Protein AF-A0A2C9KTK5-F1 (afdb_monomer)

Radius of gyration: 30.74 Å; Cα contacts (8 Å, |Δi|>4): 37; chains: 1; bounding box: 58×20×80 Å

InterPro domains:
  IPR000615 Bestrophin [PTHR10736] (2-104)
  IPR021134 Bestrophin-like [PF01062] (2-104)

Nearest PDB structures (foldseek):
  8d1n-assembly1_E  TM=9.658E-01  e=1.008E-06  Bos taurus
  6n24-assembly1_A  TM=9.765E-01  e=1.147E-06  Gallus gallus
  8ecy-assembly1_E  TM=9.710E-01  e=1.393E-06  Bos taurus
  6n26-assembly1_A  TM=9.814E-01  e=2.835E-06  Gallus gallus
  6vx8-assembly1_E  TM=9.822E-01  e=2.835E-06  Bos taurus

Structure (mmCIF, N/CA/C/O backbone):
data_AF-A0A2C9KTK5-F1
#
_entry.id   AF-A0A2C9KTK5-F1
#
loop_
_atom_site.group_PDB
_atom_site.id
_atom_site.type_symbol
_atom_site.label_atom_id
_atom_site.label_alt_id
_atom_site.label_comp_id
_atom_site.label_asym_id
_atom_site.label_entity_id
_atom_site.label_seq_id
_atom_site.pdbx_PDB_ins_code
_atom_site.Cartn_x
_atom_site.Cartn_y
_atom_site.Cartn_z
_atom_site.occupancy
_atom_site.B_iso_or_equiv
_atom_site.auth_seq_id
_atom_site.auth_comp_id
_atom_site.auth_asym_id
_atom_site.auth_atom_id
_atom_site.pdbx_PDB_model_num
ATOM 1 N N . MET A 1 1 ? -17.591 4.900 27.426 1.00 76.44 1 MET A N 1
ATOM 2 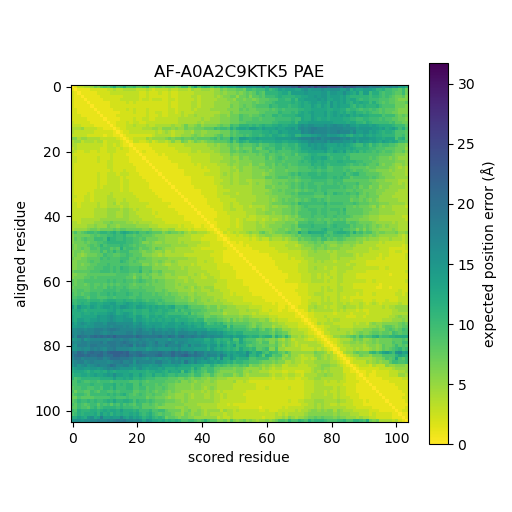C CA . MET A 1 1 ? -18.006 5.701 28.604 1.00 76.44 1 MET A CA 1
ATOM 3 C C . MET A 1 1 ? -19.524 5.750 28.740 1.00 76.44 1 MET A C 1
ATOM 5 O O . MET A 1 1 ? -20.033 5.132 29.662 1.00 76.44 1 MET A O 1
ATOM 9 N N . TRP A 1 2 ? -20.250 6.366 27.800 1.00 94.62 2 TRP A N 1
ATOM 10 C CA . TRP A 1 2 ? -21.720 6.454 27.840 1.00 94.62 2 TRP A CA 1
ATOM 11 C C . TRP A 1 2 ? -22.413 5.086 27.855 1.00 94.62 2 TRP A C 1
ATOM 13 O O . TRP A 1 2 ? -23.244 4.823 28.715 1.00 94.62 2 TRP A O 1
ATOM 23 N N . ALA A 1 3 ? -21.998 4.169 26.977 1.00 92.62 3 ALA A N 1
ATOM 24 C CA . ALA A 1 3 ? -22.553 2.815 26.942 1.00 92.62 3 ALA A CA 1
ATOM 25 C C . ALA A 1 3 ? -22.371 2.053 28.276 1.00 92.62 3 ALA A C 1
ATOM 27 O O . ALA A 1 3 ? -23.305 1.410 28.735 1.00 92.62 3 ALA A O 1
ATOM 28 N N . ASN A 1 4 ? -21.236 2.212 28.972 1.00 92.62 4 ASN A N 1
ATOM 29 C CA . ASN A 1 4 ? -21.047 1.626 30.308 1.00 92.62 4 ASN A CA 1
ATOM 30 C C . ASN A 1 4 ? -22.009 2.224 31.346 1.00 92.62 4 ASN A C 1
ATOM 32 O O . ASN A 1 4 ? -22.555 1.488 32.161 1.00 92.62 4 ASN A O 1
ATOM 36 N N . GLN A 1 5 ? -22.255 3.538 31.312 1.00 93.25 5 GLN A N 1
ATOM 37 C CA . GLN A 1 5 ? -23.206 4.188 32.225 1.00 93.25 5 GLN A CA 1
ATOM 38 C C . GLN A 1 5 ? -24.644 3.704 31.993 1.00 93.25 5 GLN A C 1
ATOM 40 O O . GLN A 1 5 ? -25.376 3.464 32.956 1.00 93.25 5 GLN A O 1
ATOM 45 N N . VAL A 1 6 ? -25.034 3.500 30.732 1.00 95.25 6 VAL A N 1
ATOM 46 C CA . VAL A 1 6 ? -26.337 2.916 30.377 1.00 95.25 6 VAL A CA 1
ATOM 47 C C . VAL A 1 6 ? -26.454 1.484 30.901 1.00 95.25 6 VAL A C 1
ATOM 49 O O . VAL A 1 6 ? -27.465 1.148 31.513 1.00 95.25 6 VAL A O 1
ATOM 52 N N . LEU A 1 7 ? -25.414 0.659 30.746 1.00 93.75 7 LEU A N 1
ATOM 53 C CA . LEU A 1 7 ? -25.409 -0.726 31.237 1.00 93.75 7 LEU A CA 1
ATOM 54 C C . LEU A 1 7 ? -25.509 -0.809 32.768 1.00 93.75 7 LEU A C 1
ATOM 56 O O . LEU A 1 7 ? -26.289 -1.603 33.296 1.00 93.75 7 LEU A O 1
ATOM 60 N N . VAL A 1 8 ? -24.785 0.052 33.489 1.00 92.75 8 VAL A N 1
ATOM 61 C CA . VAL A 1 8 ? -24.878 0.153 34.956 1.00 92.75 8 VAL A CA 1
ATOM 62 C C . VAL A 1 8 ? -26.277 0.606 35.392 1.00 92.75 8 VAL A C 1
ATOM 64 O O . VAL A 1 8 ? -26.835 0.068 36.349 1.00 92.75 8 VAL A O 1
ATOM 67 N N . THR A 1 9 ? -26.883 1.549 34.668 1.00 94.50 9 THR A N 1
ATOM 68 C CA . THR A 1 9 ? -28.250 2.018 34.949 1.00 94.50 9 THR A CA 1
ATOM 69 C C . THR A 1 9 ? -29.277 0.912 34.699 1.00 94.50 9 THR A C 1
ATOM 71 O O . THR A 1 9 ? -30.124 0.662 35.552 1.00 94.50 9 THR A O 1
ATOM 74 N N . ALA A 1 10 ? -29.145 0.169 33.596 1.00 93.38 10 ALA A N 1
ATOM 75 C CA . ALA A 1 10 ? -29.993 -0.979 33.277 1.00 93.38 10 ALA A CA 1
ATOM 76 C C . ALA A 1 10 ? -29.885 -2.106 34.320 1.00 93.38 10 ALA A C 1
ATOM 78 O O . ALA A 1 10 ? -30.881 -2.770 34.614 1.00 93.38 10 ALA A O 1
ATOM 79 N N . ARG A 1 11 ? -28.703 -2.303 34.921 1.00 93.31 11 ARG A N 1
ATOM 80 C CA . ARG A 1 11 ? -28.528 -3.221 36.055 1.00 93.31 11 ARG A CA 1
ATOM 81 C C . ARG A 1 11 ? -29.250 -2.726 37.307 1.00 93.31 11 ARG A C 1
ATOM 83 O O . ARG A 1 11 ? -29.953 -3.511 37.937 1.00 93.31 11 ARG A O 1
ATOM 90 N N . ARG A 1 12 ? -29.121 -1.437 37.642 1.00 93.06 12 ARG A N 1
ATOM 91 C CA . ARG A 1 12 ? -29.803 -0.818 38.795 1.00 93.06 12 ARG A CA 1
ATOM 92 C C . ARG A 1 12 ? -31.328 -0.868 38.667 1.00 93.06 12 ARG A C 1
ATOM 94 O O . ARG A 1 12 ? -32.013 -1.065 39.660 1.00 93.06 12 ARG A O 1
ATOM 101 N N . GLU A 1 13 ? -31.848 -0.723 37.451 1.00 95.69 13 GLU A N 1
ATOM 102 C CA . GLU A 1 13 ? -33.279 -0.855 37.137 1.00 95.69 13 GLU A CA 1
ATOM 103 C C . GLU A 1 13 ? -33.764 -2.316 37.069 1.00 95.69 13 GLU A C 1
ATOM 105 O O . GLU A 1 13 ? -34.930 -2.560 36.773 1.00 95.69 13 GLU A O 1
ATOM 110 N N . GLY A 1 14 ? -32.891 -3.304 37.296 1.00 92.12 14 GLY A N 1
ATOM 111 C CA . GLY A 1 14 ? -33.251 -4.724 37.255 1.00 92.12 14 GLY A CA 1
ATOM 112 C C . GLY A 1 14 ? -33.510 -5.286 35.852 1.00 92.12 14 GLY A C 1
ATOM 113 O O . GLY A 1 14 ? -33.889 -6.449 35.730 1.00 92.12 14 GLY A O 1
ATOM 114 N N . ARG A 1 15 ? -33.268 -4.511 34.781 1.00 93.25 15 ARG A N 1
ATOM 115 C CA . ARG A 1 15 ? -33.395 -4.984 33.386 1.00 93.25 15 ARG A CA 1
ATOM 116 C C . ARG A 1 15 ? -32.359 -6.057 33.055 1.00 93.25 15 ARG A C 1
ATOM 118 O O . ARG A 1 15 ? -32.627 -6.953 32.263 1.00 93.25 15 ARG A O 1
ATOM 125 N N . ILE A 1 16 ? -31.182 -5.967 33.677 1.00 92.81 16 ILE A N 1
ATOM 126 C CA . ILE A 1 16 ? -30.167 -7.023 33.676 1.00 92.81 16 ILE A CA 1
ATOM 127 C C . ILE A 1 16 ? -30.243 -7.732 35.030 1.00 92.81 16 ILE A C 1
ATOM 129 O O . ILE A 1 16 ? -29.976 -7.127 36.070 1.00 92.81 16 ILE A O 1
ATOM 133 N N . GLN A 1 17 ? -30.626 -9.009 35.025 1.00 91.06 17 GLN A N 1
ATOM 134 C CA . GLN A 1 17 ? -30.920 -9.745 36.260 1.00 91.06 17 GLN A CA 1
ATOM 135 C C . GLN A 1 17 ? -29.663 -10.210 37.006 1.00 91.06 17 GLN A C 1
ATOM 137 O O . GLN A 1 17 ? -29.660 -10.244 38.235 1.00 91.06 17 GLN A O 1
ATOM 142 N N . THR A 1 18 ? -28.590 -10.535 36.279 1.00 93.56 18 THR A N 1
ATOM 143 C CA . THR A 1 18 ? -27.370 -11.130 36.840 1.00 93.56 18 THR A CA 1
ATOM 144 C C . THR A 1 18 ? -26.143 -10.262 36.580 1.00 93.56 18 THR A C 1
ATOM 146 O O . THR A 1 18 ? -25.992 -9.665 35.512 1.00 93.56 18 THR A O 1
ATOM 149 N N . ASP A 1 19 ? -25.219 -10.231 37.540 1.00 91.25 19 ASP A N 1
ATOM 150 C CA . ASP A 1 19 ? -23.942 -9.518 37.382 1.00 91.25 19 ASP A CA 1
ATOM 151 C C . ASP A 1 19 ? -23.046 -10.186 36.331 1.00 91.25 19 ASP A C 1
ATOM 153 O O . ASP A 1 19 ? -22.287 -9.515 35.633 1.00 91.25 19 ASP A O 1
ATOM 157 N N . PHE A 1 20 ? -23.202 -11.500 36.149 1.00 93.88 20 PHE A N 1
ATOM 158 C CA . PHE A 1 20 ? -22.566 -12.239 35.062 1.00 93.88 20 PHE A CA 1
ATOM 159 C C . PHE A 1 20 ? -23.019 -11.731 33.684 1.00 93.88 20 PHE A C 1
ATOM 161 O O . PHE A 1 20 ? -22.180 -11.458 32.829 1.00 93.88 20 PHE A O 1
ATOM 168 N N . GLY A 1 21 ? -24.326 -11.521 33.484 1.00 92.50 21 GLY A N 1
ATOM 169 C CA . GLY A 1 21 ? -24.853 -10.971 32.233 1.00 92.50 21 GLY A CA 1
ATOM 170 C C . GLY A 1 21 ? -24.346 -9.55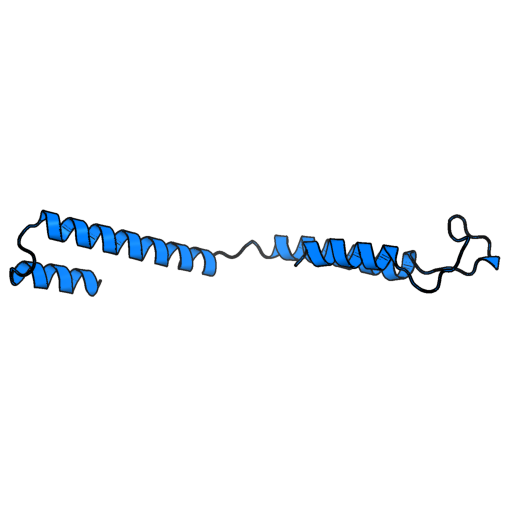4 31.956 1.00 92.50 21 GLY A C 1
ATOM 171 O O . GLY A 1 21 ? -23.950 -9.253 30.832 1.00 92.50 21 GLY A O 1
ATOM 172 N N . LEU A 1 22 ? -24.276 -8.700 32.985 1.00 94.31 22 LEU A N 1
ATOM 173 C CA . LEU A 1 22 ? -23.685 -7.363 32.859 1.00 94.31 22 LEU A CA 1
ATOM 174 C C . LEU A 1 22 ? -22.214 -7.440 32.423 1.00 94.31 22 LEU A C 1
ATOM 176 O O . LEU A 1 22 ? -21.807 -6.725 31.506 1.00 94.31 22 LEU A O 1
ATOM 180 N N . ARG A 1 23 ? -21.430 -8.319 33.058 1.00 94.31 23 ARG A N 1
ATOM 181 C CA . ARG A 1 23 ? -20.014 -8.516 32.735 1.00 94.31 23 ARG A CA 1
ATOM 182 C C . ARG A 1 23 ? -19.818 -8.958 31.285 1.00 94.31 23 ARG A C 1
ATOM 184 O O . ARG A 1 23 ? -18.991 -8.363 30.605 1.00 94.31 23 ARG A O 1
ATOM 191 N N . MET A 1 24 ? -20.611 -9.913 30.796 1.00 95.38 24 MET A N 1
ATOM 192 C CA . MET A 1 24 ? -20.528 -10.361 29.399 1.00 95.38 24 MET A CA 1
ATOM 193 C C . MET A 1 24 ? -20.756 -9.220 28.399 1.00 95.38 24 MET A C 1
ATOM 195 O O . MET A 1 24 ? -20.036 -9.103 27.409 1.00 95.38 24 MET A O 1
ATOM 199 N N . VAL A 1 25 ? -21.738 -8.347 28.652 1.00 94.75 25 VAL A N 1
ATOM 200 C CA . VAL A 1 25 ? -22.021 -7.218 27.751 1.00 94.75 25 VAL A CA 1
ATOM 201 C C . VAL A 1 25 ? -20.912 -6.163 27.812 1.00 94.75 25 VAL A C 1
ATOM 203 O O . VAL A 1 25 ? -20.536 -5.611 26.779 1.00 94.75 25 VAL A O 1
ATOM 206 N N . ILE A 1 26 ? -20.349 -5.906 28.997 1.00 95.06 26 ILE A N 1
ATOM 207 C CA . ILE A 1 26 ? -19.192 -5.010 29.153 1.00 95.06 26 ILE A CA 1
ATOM 208 C C . ILE A 1 26 ? -17.967 -5.568 28.417 1.00 95.06 26 ILE A C 1
ATOM 210 O O . ILE A 1 26 ? -17.278 -4.806 27.743 1.00 95.06 26 ILE A O 1
ATOM 214 N N . GLU A 1 27 ? -17.713 -6.876 28.502 1.00 96.19 27 GLU A N 1
ATOM 215 C CA . GLU A 1 27 ? -16.626 -7.541 27.772 1.00 96.19 27 GLU A CA 1
ATOM 216 C C . GLU A 1 27 ? -16.820 -7.414 26.252 1.00 96.19 27 GLU A C 1
ATOM 218 O O . GLU A 1 27 ? -15.892 -7.023 25.546 1.00 96.19 27 GLU A O 1
ATOM 223 N N . CYS A 1 28 ? -18.041 -7.615 25.745 1.00 95.69 28 CYS A N 1
ATOM 224 C CA . CYS A 1 28 ? -18.349 -7.404 24.326 1.00 95.69 28 CYS A CA 1
ATOM 225 C C . CYS A 1 28 ? -18.141 -5.943 23.883 1.00 95.69 28 CYS A C 1
ATOM 22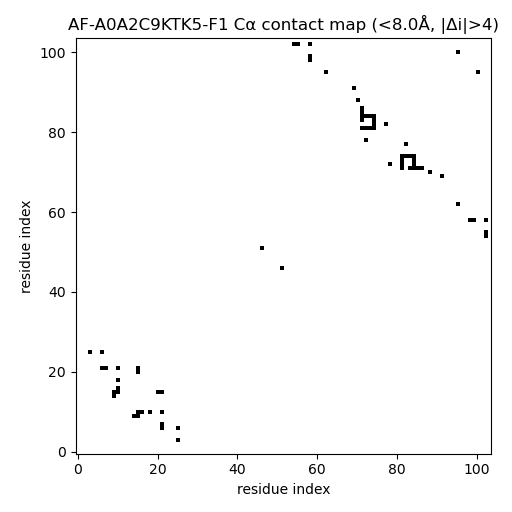7 O O . CYS A 1 28 ? -17.672 -5.676 22.775 1.00 95.69 28 CYS A O 1
ATOM 229 N N . LEU A 1 29 ? -18.494 -4.978 24.736 1.00 96.25 29 LEU A N 1
ATOM 230 C CA . LEU A 1 29 ? -18.300 -3.558 24.451 1.00 96.25 29 LEU A CA 1
ATOM 231 C C . LEU A 1 29 ? -16.815 -3.162 24.482 1.00 96.25 29 LEU A C 1
ATOM 233 O O . LEU A 1 29 ? -16.398 -2.293 23.712 1.00 96.25 29 LEU A O 1
ATOM 237 N N . ALA A 1 30 ? -16.026 -3.784 25.359 1.00 95.81 30 ALA A N 1
ATOM 238 C CA . ALA A 1 30 ? -14.578 -3.620 25.390 1.00 95.81 30 ALA A CA 1
ATOM 239 C C . ALA A 1 30 ? -13.939 -4.158 24.101 1.00 95.81 30 ALA A C 1
ATOM 241 O O . ALA A 1 30 ? -13.208 -3.414 23.456 1.00 95.81 30 ALA A O 1
ATOM 242 N N . ASP A 1 31 ? -14.314 -5.360 23.651 1.00 97.19 31 ASP A N 1
ATOM 243 C CA . ASP A 1 31 ? -13.839 -5.930 22.378 1.00 97.19 31 ASP A CA 1
ATOM 244 C C . ASP A 1 31 ? -14.195 -5.038 21.172 1.00 97.19 31 ASP A C 1
ATOM 246 O O . ASP A 1 31 ? -13.371 -4.786 20.291 1.00 97.19 31 ASP A O 1
ATOM 250 N N . PHE A 1 32 ? -15.408 -4.472 21.150 1.00 96.56 32 PHE A N 1
ATOM 251 C CA . PHE A 1 32 ? -15.789 -3.495 20.125 1.00 96.56 32 PHE A CA 1
ATOM 252 C C . PHE A 1 32 ? -14.896 -2.246 20.152 1.00 96.56 32 PHE A C 1
ATOM 254 O O . PHE A 1 32 ? -14.416 -1.797 19.109 1.00 96.56 32 PHE A O 1
ATOM 261 N N . ARG A 1 33 ? -14.644 -1.689 21.344 1.00 96.75 33 ARG A N 1
ATOM 262 C CA . ARG A 1 33 ? -13.748 -0.538 21.511 1.00 96.75 33 ARG A CA 1
ATOM 263 C C . ARG A 1 33 ? -12.334 -0.870 21.038 1.00 96.75 33 ARG A C 1
ATOM 265 O O . ARG A 1 33 ? -11.721 -0.023 20.391 1.00 96.75 33 ARG A O 1
ATOM 272 N N . ASP A 1 34 ? -11.827 -2.054 21.351 1.00 97.12 34 ASP A N 1
ATOM 273 C CA . ASP A 1 34 ? -10.476 -2.466 20.974 1.00 97.12 34 ASP A CA 1
ATOM 274 C C . ASP A 1 34 ? -10.342 -2.541 19.449 1.00 97.12 34 ASP A C 1
ATOM 276 O O . ASP A 1 34 ? -9.389 -1.993 18.894 1.00 97.12 34 ASP A O 1
ATOM 280 N N . LYS A 1 35 ? -11.354 -3.064 18.744 1.00 97.38 35 LYS A N 1
ATOM 281 C CA . LYS A 1 35 ? -11.411 -3.021 17.269 1.00 97.38 35 LYS A CA 1
ATOM 282 C C . LYS A 1 35 ? -11.404 -1.590 16.727 1.00 97.38 35 LYS A C 1
ATOM 284 O O . LYS A 1 35 ? -10.641 -1.294 15.809 1.00 97.38 35 LYS A O 1
ATOM 289 N N . CYS A 1 36 ? -12.183 -0.678 17.314 1.00 97.12 36 CYS A N 1
ATOM 290 C CA . CYS A 1 36 ? -12.135 0.740 16.937 1.00 97.12 36 CYS A CA 1
ATOM 291 C C . CYS A 1 36 ? -10.756 1.364 17.202 1.00 97.12 36 CYS A C 1
ATOM 293 O O . CYS A 1 36 ? -10.277 2.162 16.398 1.00 97.12 36 CYS A O 1
ATOM 295 N N . SER A 1 37 ? -10.108 0.995 18.309 1.00 97.25 37 SER A N 1
ATOM 296 C CA . SER A 1 37 ? -8.767 1.471 18.648 1.00 97.25 37 SER A CA 1
ATOM 297 C C . SER A 1 37 ? -7.730 0.979 17.646 1.00 97.25 37 SER A C 1
ATOM 299 O O . SER A 1 37 ? -6.842 1.740 17.281 1.00 97.25 37 SER A O 1
ATOM 301 N N . VAL A 1 38 ? -7.844 -0.261 17.169 1.00 96.94 38 VAL A N 1
ATOM 302 C CA . VAL A 1 38 ? -6.973 -0.797 16.117 1.00 96.94 38 VAL A CA 1
ATOM 303 C C . VAL A 1 38 ? -7.153 -0.014 14.816 1.00 96.94 38 VAL A C 1
ATOM 305 O O . VAL A 1 38 ? -6.159 0.397 14.224 1.00 96.94 38 VAL A O 1
ATOM 308 N N . CYS A 1 39 ? -8.394 0.275 14.405 1.00 96.38 39 CYS A N 1
ATOM 309 C CA . CYS A 1 39 ? -8.646 1.138 13.244 1.00 96.38 39 CYS A CA 1
ATOM 310 C C . CYS A 1 39 ? -8.011 2.526 13.412 1.00 96.38 39 CYS A C 1
ATOM 312 O O . CYS A 1 39 ? -7.383 3.023 12.483 1.00 96.38 39 CYS A O 1
ATOM 314 N N . PHE A 1 40 ? -8.120 3.123 14.603 1.00 97.19 40 PHE A N 1
ATOM 315 C CA . PHE A 1 40 ? -7.483 4.405 14.903 1.00 97.19 40 PHE A CA 1
ATOM 316 C C . PHE A 1 40 ? -5.953 4.326 14.839 1.00 97.19 40 PHE A C 1
ATOM 318 O O . PHE A 1 40 ? -5.314 5.228 14.312 1.00 97.19 40 PHE A O 1
ATOM 325 N N . VAL A 1 41 ? -5.349 3.247 15.340 1.00 97.00 41 VAL A N 1
ATOM 326 C CA . VAL A 1 41 ? -3.892 3.061 15.282 1.00 97.00 41 VAL A CA 1
ATOM 327 C C . VAL A 1 41 ? -3.406 2.905 13.841 1.00 97.00 41 VAL A C 1
ATOM 329 O O . VAL A 1 41 ? -2.368 3.470 13.515 1.00 97.00 41 VAL A O 1
ATOM 332 N N . TYR A 1 42 ? -4.142 2.199 12.978 1.00 95.50 42 TYR A N 1
ATOM 333 C CA . TYR A 1 42 ? -3.802 2.102 11.553 1.00 95.50 42 TYR A CA 1
ATOM 334 C C . TYR A 1 42 ? -3.905 3.442 10.813 1.00 95.50 42 TYR A C 1
ATOM 336 O O . TYR A 1 42 ? -3.135 3.679 9.886 1.00 95.50 42 TYR A O 1
ATOM 344 N N . ASP A 1 43 ? -4.831 4.310 11.219 1.00 95.12 43 ASP A N 1
ATOM 345 C CA . ASP A 1 43 ? -4.951 5.670 10.681 1.00 95.12 43 ASP A CA 1
ATOM 346 C C . ASP A 1 43 ? -3.836 6.593 11.210 1.00 95.12 43 ASP A C 1
ATOM 348 O O . ASP A 1 43 ? -3.226 7.351 10.459 1.00 95.12 43 ASP A O 1
ATOM 352 N N . TRP A 1 44 ? -3.507 6.477 12.500 1.00 95.56 44 TRP A N 1
ATOM 353 C CA . TRP A 1 44 ? -2.491 7.296 13.163 1.00 95.56 44 TRP A CA 1
ATOM 354 C C . TRP A 1 44 ? -1.058 6.925 12.758 1.00 95.56 44 TRP A C 1
ATOM 356 O O . TRP A 1 44 ? -0.226 7.799 12.507 1.00 95.56 44 TRP A O 1
ATOM 366 N N . ILE A 1 45 ? -0.748 5.626 12.718 1.00 94.44 45 ILE A N 1
ATOM 367 C CA . ILE A 1 45 ? 0.573 5.092 12.374 1.00 94.44 45 ILE A CA 1
ATOM 368 C C . ILE A 1 45 ? 0.507 4.530 10.961 1.00 94.44 45 ILE A C 1
ATOM 370 O O . ILE A 1 45 ? 0.247 3.347 10.737 1.00 94.44 45 ILE A O 1
ATOM 374 N N . THR A 1 46 ? 0.782 5.398 9.998 1.00 90.31 46 THR A N 1
ATOM 375 C CA . THR A 1 46 ? 0.933 4.993 8.603 1.00 90.31 46 THR A CA 1
ATOM 376 C C . THR A 1 46 ? 2.283 4.315 8.369 1.00 90.31 46 THR A C 1
ATOM 378 O O . THR A 1 46 ? 3.232 4.459 9.146 1.00 90.31 46 THR A O 1
ATOM 381 N N . VAL A 1 47 ? 2.381 3.549 7.277 1.00 91.31 47 VAL A N 1
ATOM 382 C CA . VAL A 1 47 ? 3.656 2.974 6.825 1.00 91.31 47 VAL A CA 1
ATOM 383 C C . VAL A 1 47 ? 4.685 4.104 6.685 1.00 91.31 47 VAL A C 1
ATOM 385 O O . VAL A 1 47 ? 4.345 5.139 6.104 1.00 91.31 47 VAL A O 1
ATOM 388 N N . PRO A 1 48 ? 5.931 3.937 7.176 1.00 95.00 48 PRO A N 1
ATOM 389 C CA . PRO A 1 48 ? 6.944 4.978 7.086 1.00 95.00 48 PRO A CA 1
ATOM 390 C C . PRO A 1 48 ? 7.061 5.527 5.665 1.00 95.00 48 PRO A C 1
ATOM 392 O O . PRO A 1 48 ? 7.306 4.780 4.717 1.00 95.00 48 PRO A O 1
ATOM 395 N N . LEU A 1 49 ? 6.921 6.846 5.530 1.00 93.25 49 LEU A N 1
ATOM 396 C CA . LEU A 1 49 ? 6.880 7.532 4.237 1.00 93.25 49 LEU A CA 1
ATOM 397 C C . LEU A 1 49 ? 8.094 7.208 3.353 1.00 93.25 49 LEU A C 1
ATOM 399 O O . LEU A 1 49 ? 7.976 7.072 2.140 1.00 93.25 49 LEU A O 1
ATOM 403 N N . VAL A 1 50 ? 9.263 7.026 3.963 1.00 96.38 50 VAL A N 1
ATOM 404 C CA . VAL A 1 50 ? 10.489 6.679 3.240 1.00 96.38 50 VAL A CA 1
ATOM 405 C C . VAL A 1 50 ? 10.367 5.357 2.475 1.00 96.38 50 VAL A C 1
ATOM 407 O O . VAL A 1 50 ? 10.940 5.220 1.399 1.00 96.38 50 VAL A O 1
ATOM 410 N N . TYR A 1 51 ? 9.586 4.393 2.966 1.00 95.19 51 TYR A N 1
ATOM 411 C CA . TYR A 1 51 ? 9.414 3.112 2.281 1.00 95.19 51 TYR A CA 1
ATOM 412 C C . TYR A 1 51 ? 8.620 3.273 0.987 1.00 95.19 51 TYR A C 1
ATOM 414 O O . TYR A 1 51 ? 9.054 2.784 -0.056 1.00 95.19 51 TYR A O 1
ATOM 422 N N . THR A 1 52 ? 7.511 4.018 1.010 1.00 94.56 52 THR A N 1
ATOM 423 C CA . THR A 1 52 ? 6.734 4.284 -0.211 1.00 94.56 52 THR A CA 1
ATOM 424 C C . THR A 1 52 ? 7.522 5.154 -1.191 1.00 94.56 52 THR A C 1
ATOM 426 O O . THR A 1 52 ? 7.480 4.918 -2.402 1.00 94.56 52 THR A O 1
ATOM 429 N N . GLN A 1 53 ? 8.307 6.109 -0.684 1.00 96.19 53 GLN A N 1
ATOM 430 C CA . GLN A 1 53 ? 9.168 6.967 -1.498 1.00 96.19 53 GLN A CA 1
ATOM 431 C C . GLN A 1 53 ? 10.264 6.185 -2.222 1.00 96.19 53 GLN A C 1
ATOM 433 O O . GLN A 1 53 ? 10.429 6.366 -3.426 1.00 96.19 53 GLN A O 1
ATOM 438 N N . VAL A 1 54 ? 10.993 5.310 -1.523 1.00 97.00 54 VAL A N 1
ATOM 439 C CA . VAL A 1 54 ? 12.102 4.542 -2.115 1.00 97.00 54 VAL A CA 1
ATOM 440 C C . VAL A 1 54 ? 11.604 3.650 -3.248 1.00 97.00 54 VAL A C 1
ATOM 442 O O . VAL A 1 54 ? 12.206 3.633 -4.321 1.00 97.00 54 VAL A O 1
ATOM 445 N N . VAL A 1 55 ? 10.482 2.956 -3.050 1.00 95.94 55 VAL A N 1
ATOM 446 C CA . VAL A 1 55 ? 9.924 2.063 -4.076 1.00 95.94 55 VAL A CA 1
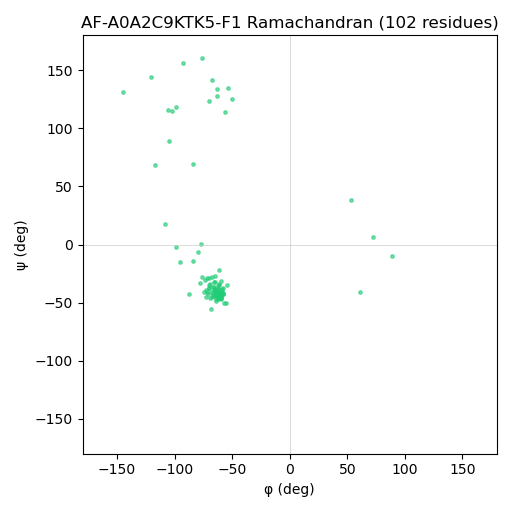ATOM 447 C C . VAL A 1 55 ? 9.396 2.859 -5.277 1.00 95.94 55 VAL A C 1
ATOM 449 O O . VAL A 1 55 ? 9.654 2.488 -6.427 1.00 95.94 55 VAL A O 1
ATOM 452 N N . THR A 1 56 ? 8.731 3.995 -5.036 1.00 95.44 56 THR A N 1
ATOM 453 C CA . THR A 1 56 ? 8.270 4.891 -6.112 1.00 95.44 56 THR A CA 1
ATOM 454 C C . THR A 1 56 ? 9.451 5.436 -6.913 1.00 95.44 56 THR A C 1
ATOM 456 O O . THR A 1 56 ? 9.453 5.379 -8.142 1.00 95.44 56 THR A O 1
ATOM 459 N N . PHE A 1 57 ? 10.488 5.916 -6.224 1.00 96.38 57 PHE A N 1
ATOM 460 C CA . PHE A 1 57 ? 11.691 6.449 -6.854 1.00 96.38 57 PHE A CA 1
ATOM 461 C C . PHE A 1 57 ? 12.416 5.386 -7.686 1.00 96.38 57 PHE A C 1
ATOM 463 O O . PHE A 1 57 ? 12.778 5.651 -8.832 1.00 96.38 57 PHE A O 1
ATOM 470 N N . ALA A 1 58 ? 12.591 4.173 -7.155 1.00 96.31 58 ALA A N 1
ATOM 471 C CA . ALA A 1 58 ? 13.227 3.071 -7.875 1.00 96.31 58 ALA A CA 1
ATOM 472 C C . ALA A 1 58 ? 12.458 2.708 -9.156 1.00 96.31 58 ALA A C 1
ATOM 474 O O . ALA A 1 58 ? 13.048 2.603 -10.230 1.00 96.31 58 ALA A O 1
ATOM 475 N N . THR A 1 59 ? 11.132 2.593 -9.063 1.00 96.31 59 THR A N 1
ATOM 476 C CA . THR A 1 59 ? 10.287 2.246 -10.215 1.00 96.31 59 THR A CA 1
ATOM 477 C C . THR A 1 59 ? 10.308 3.354 -11.271 1.00 96.31 59 THR A C 1
ATOM 479 O O . THR A 1 59 ? 10.470 3.085 -12.461 1.00 96.31 59 THR A O 1
ATOM 482 N N . TYR A 1 60 ? 10.201 4.618 -10.856 1.00 96.50 60 TYR A N 1
ATOM 483 C CA . TYR A 1 60 ? 10.146 5.748 -11.788 1.00 96.50 60 TYR A CA 1
ATOM 484 C C . TYR A 1 60 ? 11.501 6.028 -12.436 1.00 96.50 60 TYR A C 1
ATOM 486 O O . TYR A 1 60 ? 11.552 6.313 -13.629 1.00 96.50 60 TYR A O 1
ATOM 494 N N . SER A 1 61 ? 12.601 5.917 -11.688 1.00 96.75 61 SER A N 1
ATOM 495 C CA . SER A 1 61 ? 13.953 6.079 -12.239 1.00 96.75 61 SER A CA 1
ATOM 496 C C . SER A 1 61 ? 14.295 4.979 -13.245 1.00 96.75 61 SER A C 1
ATOM 498 O O . SER A 1 61 ? 14.844 5.288 -14.304 1.00 96.75 61 SER A O 1
ATOM 500 N N . TYR A 1 62 ? 13.895 3.730 -12.981 1.00 95.81 62 TYR A N 1
ATOM 501 C CA . TYR A 1 62 ? 14.005 2.643 -13.954 1.00 95.81 62 TYR A CA 1
ATOM 502 C C . TYR A 1 62 ? 13.309 3.003 -15.271 1.00 95.81 62 TYR A C 1
ATOM 504 O O . TYR A 1 62 ? 13.932 2.938 -16.331 1.00 95.81 62 TYR A O 1
ATOM 512 N N . PHE A 1 63 ? 12.053 3.461 -15.215 1.00 95.88 63 PHE A N 1
ATOM 513 C CA . PHE A 1 63 ? 11.320 3.833 -16.427 1.00 95.88 63 PHE A CA 1
ATOM 514 C C . PHE A 1 63 ? 11.813 5.124 -17.080 1.00 95.88 63 PHE A C 1
ATOM 516 O O . PHE A 1 63 ? 11.748 5.228 -18.301 1.00 95.88 63 PHE A O 1
ATOM 523 N N . ALA A 1 64 ? 12.360 6.074 -16.320 1.00 96.06 64 ALA A N 1
ATOM 524 C CA . ALA A 1 64 ? 12.993 7.267 -16.878 1.00 96.06 64 ALA A CA 1
ATOM 525 C C . ALA A 1 64 ? 14.211 6.899 -17.740 1.00 96.06 64 ALA A C 1
ATOM 527 O O . ALA A 1 64 ? 14.362 7.409 -18.851 1.00 96.06 64 ALA A O 1
ATOM 528 N N . VAL A 1 65 ? 15.046 5.968 -17.265 1.00 96.31 65 VAL A N 1
ATOM 529 C CA . VAL A 1 65 ? 16.179 5.451 -18.044 1.00 96.31 65 VAL A CA 1
ATOM 530 C C . VAL A 1 65 ? 15.693 4.572 -19.195 1.00 96.31 65 VAL A C 1
ATOM 532 O O . VAL A 1 65 ? 16.183 4.724 -20.310 1.00 96.31 65 VAL A O 1
ATOM 535 N N . ALA A 1 66 ? 14.710 3.696 -18.971 1.00 93.56 66 ALA A N 1
ATOM 536 C CA . ALA A 1 66 ? 14.156 2.833 -20.014 1.00 93.56 66 ALA A CA 1
ATOM 537 C C . ALA A 1 66 ? 13.520 3.637 -21.160 1.00 93.56 66 ALA A C 1
ATOM 539 O O . ALA A 1 66 ? 13.661 3.250 -22.316 1.00 93.56 66 ALA A O 1
ATOM 540 N N . LEU A 1 67 ? 12.891 4.781 -20.869 1.00 93.12 67 LEU A N 1
ATOM 541 C CA . LEU A 1 67 ? 12.309 5.661 -21.883 1.00 93.12 67 LEU A CA 1
ATOM 542 C C . LEU A 1 67 ? 13.355 6.127 -22.901 1.00 93.12 67 LEU A C 1
ATOM 544 O O . LEU A 1 67 ? 13.045 6.223 -24.083 1.00 93.12 67 LEU A O 1
ATOM 548 N N . LEU A 1 68 ? 14.583 6.389 -22.454 1.00 92.69 68 LEU A N 1
ATOM 549 C CA . LEU A 1 68 ? 15.688 6.803 -23.320 1.00 92.69 68 LEU A CA 1
ATOM 550 C C . LEU A 1 68 ? 16.446 5.597 -23.889 1.00 92.69 68 LEU A C 1
ATOM 552 O O . LEU A 1 68 ? 16.795 5.576 -25.065 1.00 92.69 68 LEU A O 1
ATOM 556 N N . GLY A 1 69 ? 16.699 4.590 -23.054 1.00 89.50 69 GLY A N 1
ATOM 557 C CA . GLY A 1 69 ? 17.561 3.453 -23.369 1.00 89.50 69 GLY A CA 1
ATOM 558 C C . GLY A 1 69 ? 16.886 2.318 -24.134 1.00 89.50 69 GLY A C 1
ATOM 559 O O . GLY A 1 69 ? 17.590 1.456 -24.635 1.00 89.50 69 GLY A O 1
ATOM 560 N N . GLN A 1 70 ? 15.556 2.281 -24.219 1.00 89.25 70 GLN A N 1
ATOM 561 C CA . GLN A 1 70 ? 14.809 1.256 -24.966 1.00 89.25 70 GLN A CA 1
ATOM 56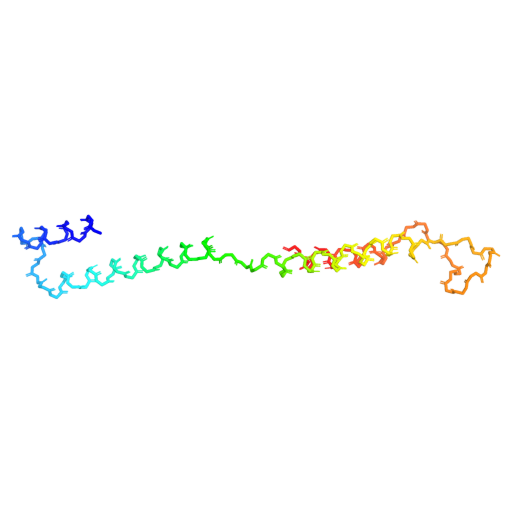2 C C . GLN A 1 70 ? 14.168 1.817 -26.244 1.00 89.25 70 GLN A C 1
ATOM 564 O O . GLN A 1 70 ? 13.252 1.211 -26.797 1.00 89.25 70 GLN A O 1
ATOM 569 N N . GLN A 1 71 ? 14.631 2.977 -26.718 1.00 90.19 71 GLN A N 1
ATOM 570 C CA . GLN A 1 71 ? 14.230 3.493 -28.025 1.00 90.19 71 GLN A CA 1
ATOM 571 C C . GLN A 1 71 ? 14.790 2.603 -29.138 1.00 90.19 71 GLN A C 1
ATOM 573 O O . GLN A 1 71 ? 15.929 2.139 -29.063 1.00 90.19 71 GLN A O 1
ATOM 578 N N . TYR A 1 72 ? 14.009 2.390 -30.195 1.00 88.94 72 TYR A N 1
ATOM 579 C CA . TYR A 1 72 ? 14.532 1.769 -31.406 1.00 88.94 72 TYR A CA 1
ATOM 580 C C . TYR A 1 72 ? 15.484 2.751 -32.101 1.00 88.94 72 TYR A C 1
ATOM 582 O O . TYR A 1 72 ? 15.123 3.890 -32.389 1.00 88.94 72 TYR A O 1
ATOM 590 N N . LEU A 1 73 ? 16.726 2.316 -32.319 1.00 88.38 73 LEU A N 1
ATOM 591 C CA . LEU A 1 73 ? 17.753 3.082 -33.022 1.00 88.38 73 LEU A CA 1
ATOM 592 C C . LEU A 1 73 ? 17.748 2.731 -34.510 1.00 88.38 73 LEU A C 1
ATOM 594 O O . LEU A 1 73 ? 17.345 1.632 -34.889 1.00 88.38 73 LEU A O 1
ATOM 598 N N . ASP A 1 74 ? 18.255 3.650 -35.333 1.00 88.31 74 ASP A N 1
ATOM 599 C CA . ASP A 1 74 ? 18.405 3.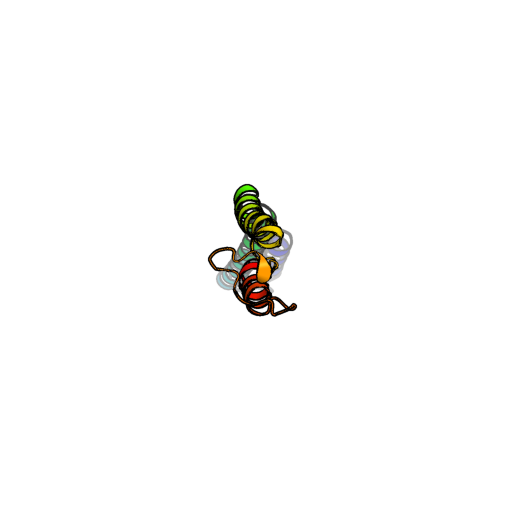445 -36.773 1.00 88.31 74 ASP A CA 1
ATOM 600 C C . ASP A 1 74 ? 19.256 2.186 -37.061 1.00 88.31 74 ASP A C 1
ATOM 602 O O . ASP A 1 74 ? 20.462 2.175 -36.765 1.00 88.31 74 ASP A O 1
ATOM 606 N N . PRO A 1 75 ? 18.671 1.131 -37.668 1.00 86.69 75 PRO A N 1
ATOM 607 C CA . PRO A 1 75 ? 19.381 -0.112 -37.959 1.00 86.69 75 PRO A CA 1
ATOM 608 C C . PRO A 1 75 ? 20.569 0.072 -38.915 1.00 86.69 75 PRO A C 1
ATOM 610 O O . PRO A 1 75 ? 21.490 -0.751 -38.919 1.00 86.69 75 PRO A O 1
ATOM 613 N N . SER A 1 76 ? 20.581 1.144 -39.719 1.00 87.69 76 SER A N 1
ATOM 614 C CA . SER A 1 76 ? 21.664 1.434 -40.668 1.00 87.69 76 SER A CA 1
ATOM 615 C C . SER A 1 76 ? 23.001 1.722 -39.972 1.00 87.69 76 SER A C 1
ATOM 617 O O . SER A 1 76 ? 24.064 1.420 -40.521 1.00 87.69 76 SER A O 1
ATOM 619 N N . GLN A 1 77 ? 22.950 2.214 -38.730 1.00 86.44 77 GLN A N 1
ATOM 620 C CA . GLN A 1 77 ? 24.119 2.554 -37.916 1.00 86.44 77 GLN A CA 1
ATOM 621 C C . GLN A 1 77 ? 24.768 1.327 -37.251 1.00 86.44 77 GLN A C 1
ATOM 623 O O . GLN A 1 77 ? 25.846 1.446 -36.673 1.00 86.44 77 GLN A O 1
ATOM 628 N N . LYS A 1 78 ? 24.148 0.139 -37.365 1.00 83.75 78 LYS A N 1
ATOM 629 C CA . LYS A 1 78 ? 24.665 -1.157 -36.882 1.00 83.75 78 LYS A CA 1
ATOM 630 C C . LYS A 1 78 ? 25.079 -1.162 -35.401 1.00 83.75 78 LYS A C 1
ATOM 632 O O . LYS A 1 78 ? 26.053 -1.818 -35.029 1.00 83.75 78 LYS A O 1
ATOM 637 N N . HIS A 1 79 ? 24.318 -0.473 -34.548 1.00 85.88 79 HIS A N 1
ATOM 638 C CA . HIS A 1 79 ? 24.514 -0.527 -33.097 1.00 85.88 79 HIS A CA 1
ATOM 639 C C . HIS A 1 79 ? 24.276 -1.955 -32.567 1.00 85.88 79 HIS A C 1
ATOM 641 O O . HIS A 1 79 ? 23.277 -2.589 -32.926 1.00 85.88 79 HIS A O 1
ATOM 647 N N . PRO A 1 80 ? 25.159 -2.494 -31.706 1.00 83.31 80 PRO A N 1
ATOM 648 C CA . PRO A 1 80 ? 25.008 -3.845 -31.175 1.00 83.31 80 PRO A CA 1
ATOM 649 C C . PRO A 1 80 ? 23.726 -3.953 -30.336 1.00 83.31 80 PRO A C 1
ATOM 651 O O . PRO A 1 80 ? 23.495 -3.154 -29.435 1.00 83.31 80 PRO A O 1
ATOM 654 N N . GLY A 1 81 ? 22.882 -4.942 -30.644 1.00 81.81 81 GLY A N 1
ATOM 655 C CA . GLY A 1 81 ? 21.585 -5.146 -29.982 1.00 81.81 81 GLY A CA 1
ATOM 656 C C . GLY A 1 81 ? 20.400 -4.405 -30.619 1.00 81.81 81 GLY A C 1
ATOM 657 O O . GLY A 1 81 ? 19.261 -4.739 -30.306 1.00 81.81 81 GLY A O 1
ATOM 658 N N . TYR A 1 82 ? 20.640 -3.490 -31.565 1.00 82.94 82 TYR A N 1
ATOM 659 C CA . TYR A 1 82 ? 19.602 -2.698 -32.242 1.00 82.94 82 TYR A CA 1
ATOM 660 C C . TYR A 1 82 ? 19.567 -3.009 -33.740 1.00 82.94 82 TYR A C 1
ATOM 662 O O . TYR A 1 82 ? 19.948 -2.205 -34.586 1.00 82.94 82 TYR A O 1
ATOM 670 N N . THR A 1 83 ? 19.142 -4.227 -34.074 1.00 80.25 83 THR A N 1
ATOM 671 C CA . THR A 1 83 ? 19.124 -4.726 -35.462 1.00 80.25 83 THR A CA 1
ATOM 672 C C . THR A 1 83 ? 17.779 -4.560 -36.160 1.00 80.25 83 THR A C 1
ATOM 674 O O . THR A 1 83 ? 17.703 -4.709 -37.380 1.00 80.25 83 THR A O 1
ATOM 677 N N . ARG A 1 84 ? 16.707 -4.289 -35.408 1.00 78.62 84 ARG A N 1
ATOM 678 C CA . ARG A 1 84 ? 15.345 -4.205 -35.936 1.00 78.62 84 ARG A CA 1
ATOM 679 C C . ARG A 1 84 ? 14.553 -3.128 -35.210 1.00 78.6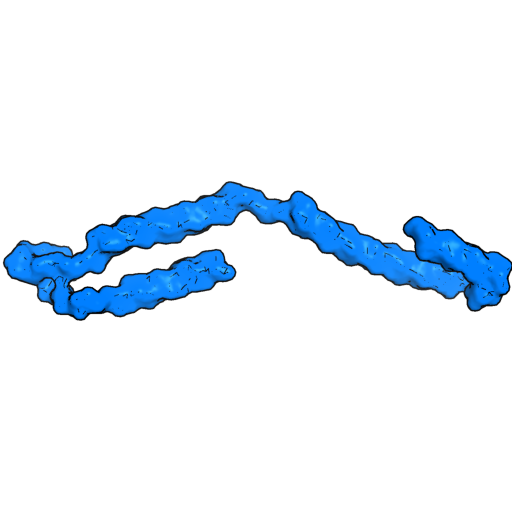2 84 ARG A C 1
ATOM 681 O O . ARG A 1 84 ? 14.509 -3.119 -33.983 1.00 78.62 84 ARG A O 1
ATOM 688 N N . ASP A 1 85 ? 13.900 -2.283 -35.995 1.00 84.75 85 ASP A N 1
ATOM 689 C CA . ASP A 1 85 ? 12.948 -1.288 -35.523 1.00 84.75 85 ASP A CA 1
ATOM 690 C C . ASP A 1 85 ? 11.526 -1.832 -35.709 1.00 84.75 85 ASP A C 1
ATOM 692 O O . ASP A 1 85 ? 11.118 -2.165 -36.824 1.00 84.75 85 ASP A O 1
ATOM 696 N N . PHE A 1 86 ? 10.799 -1.995 -34.604 1.00 83.31 86 PHE A N 1
ATOM 697 C CA . PHE A 1 86 ? 9.404 -2.439 -34.618 1.00 83.31 86 PHE A CA 1
ATOM 698 C C . PHE A 1 86 ? 8.414 -1.279 -34.485 1.00 83.31 86 PHE A C 1
ATOM 700 O O . PHE A 1 86 ? 7.208 -1.533 -34.517 1.00 83.31 86 PHE A O 1
ATOM 707 N N . TYR A 1 87 ? 8.897 -0.039 -34.327 1.00 84.88 87 TYR A N 1
ATOM 708 C CA . TYR A 1 87 ? 8.152 1.195 -34.049 1.00 84.88 87 TYR A CA 1
ATOM 709 C C . TYR A 1 87 ? 7.354 1.194 -32.727 1.00 84.88 87 TYR A C 1
ATOM 711 O O . TYR A 1 87 ? 7.361 2.175 -31.988 1.00 84.88 87 TYR A O 1
ATOM 719 N N . PHE A 1 88 ? 6.703 0.083 -32.380 1.00 88.81 88 PHE A N 1
ATOM 720 C CA . PHE A 1 88 ? 5.916 -0.107 -31.170 1.00 88.81 88 PHE A CA 1
ATOM 721 C C . PHE A 1 88 ? 6.651 -0.999 -30.147 1.00 88.81 88 PHE 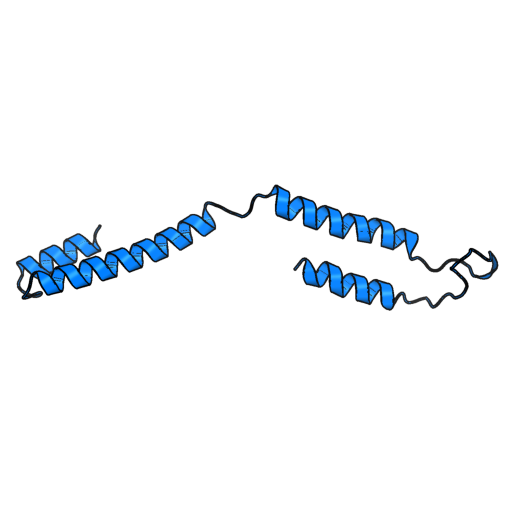A C 1
ATOM 723 O O . PHE A 1 88 ? 6.852 -2.191 -30.406 1.00 88.81 88 PHE A O 1
ATOM 730 N N . PRO A 1 89 ? 7.023 -0.478 -28.960 1.00 90.44 89 PRO A N 1
ATOM 731 C CA . PRO A 1 89 ? 7.813 -1.213 -27.970 1.00 90.44 89 PRO A CA 1
ATOM 732 C C . PRO A 1 89 ? 6.936 -2.111 -27.075 1.00 90.44 89 PRO A C 1
ATOM 734 O O . PRO A 1 89 ? 6.768 -1.871 -25.878 1.00 90.44 89 PRO A O 1
ATOM 737 N N . GLY A 1 90 ? 6.366 -3.176 -27.651 1.00 91.56 90 GLY A N 1
ATOM 738 C CA . GLY A 1 90 ? 5.401 -4.050 -26.964 1.00 91.56 90 GLY A CA 1
ATOM 739 C C . GLY A 1 90 ? 5.921 -4.698 -25.670 1.00 91.56 90 GLY A C 1
ATOM 740 O O . GLY A 1 90 ? 5.211 -4.723 -24.666 1.00 91.56 90 GLY A O 1
ATOM 741 N N . PHE A 1 91 ? 7.173 -5.171 -25.649 1.00 91.06 91 PHE A N 1
ATOM 742 C CA . PHE A 1 91 ? 7.770 -5.763 -24.442 1.00 91.06 91 PHE A CA 1
ATOM 743 C C . PHE A 1 91 ? 8.046 -4.728 -23.347 1.00 91.06 91 PHE A C 1
ATOM 745 O O . PHE A 1 91 ? 7.816 -5.017 -22.176 1.00 91.06 91 PHE A O 1
ATOM 752 N N . THR A 1 92 ? 8.479 -3.518 -23.704 1.00 92.88 92 THR A N 1
ATOM 753 C CA . THR A 1 92 ? 8.687 -2.422 -22.745 1.00 92.88 92 THR A CA 1
ATOM 754 C C . THR A 1 92 ? 7.359 -1.977 -22.129 1.00 92.88 92 THR A C 1
ATOM 756 O O . THR A 1 92 ? 7.292 -1.709 -20.933 1.00 92.88 92 THR A O 1
ATOM 759 N N . ILE A 1 93 ? 6.269 -1.978 -22.906 1.00 94.06 93 ILE A N 1
ATOM 760 C CA . ILE A 1 93 ? 4.915 -1.726 -22.388 1.00 94.06 93 ILE A CA 1
ATOM 761 C C . ILE A 1 93 ? 4.469 -2.853 -21.449 1.00 94.06 93 ILE A C 1
ATOM 763 O O . ILE A 1 93 ? 3.910 -2.575 -20.391 1.00 94.06 93 ILE A O 1
ATOM 767 N N . LEU A 1 94 ? 4.743 -4.117 -21.781 1.00 95.88 94 LEU A N 1
ATOM 768 C CA . LEU A 1 94 ? 4.445 -5.238 -20.884 1.00 95.88 94 LEU A CA 1
ATOM 769 C C . LEU A 1 94 ? 5.224 -5.127 -19.560 1.00 95.88 94 LEU A C 1
ATOM 771 O O . LEU A 1 94 ? 4.644 -5.323 -18.494 1.00 95.88 94 LEU A O 1
ATOM 775 N N . GLN A 1 95 ? 6.507 -4.755 -19.616 1.00 94.38 95 GLN A N 1
ATOM 776 C CA . GLN A 1 95 ? 7.315 -4.458 -18.427 1.00 94.38 95 GLN A CA 1
ATOM 777 C C . GLN A 1 95 ? 6.716 -3.300 -17.626 1.00 94.38 95 GLN A C 1
ATOM 779 O O . GLN A 1 95 ? 6.599 -3.398 -16.407 1.00 94.38 95 GLN A O 1
ATOM 784 N N . PHE A 1 96 ? 6.283 -2.232 -18.298 1.00 94.75 96 PHE A N 1
ATOM 785 C CA . PHE A 1 96 ? 5.599 -1.113 -17.657 1.00 94.75 96 PHE A CA 1
ATOM 786 C C . PHE A 1 96 ? 4.345 -1.562 -16.911 1.00 94.75 96 PHE A C 1
ATOM 788 O O . PHE A 1 96 ? 4.211 -1.264 -15.727 1.00 94.75 96 PHE A O 1
ATOM 795 N N . LEU A 1 97 ? 3.468 -2.332 -17.558 1.00 96.00 97 LEU A N 1
ATOM 796 C CA . LEU A 1 97 ? 2.267 -2.873 -16.920 1.00 96.00 97 LEU A CA 1
ATOM 797 C C . LEU A 1 97 ? 2.603 -3.758 -15.717 1.00 96.00 97 LEU A C 1
ATOM 799 O O . LEU A 1 97 ? 1.918 -3.668 -14.704 1.00 96.00 97 LEU A O 1
ATOM 803 N N . PHE A 1 98 ? 3.658 -4.570 -15.798 1.00 95.25 98 PHE A N 1
ATOM 804 C CA . PHE A 1 98 ? 4.070 -5.427 -14.690 1.00 95.25 98 PHE A CA 1
ATOM 805 C C . PHE A 1 98 ? 4.612 -4.623 -13.502 1.00 95.25 98 PHE A C 1
ATOM 807 O O . PHE A 1 98 ? 4.087 -4.742 -12.401 1.00 95.25 98 PHE A O 1
ATOM 814 N N . TYR A 1 99 ? 5.620 -3.770 -13.702 1.00 95.31 99 TYR A N 1
ATOM 815 C CA . TYR A 1 99 ? 6.250 -3.040 -12.596 1.00 95.31 99 TYR A CA 1
ATOM 816 C C . TYR A 1 99 ? 5.356 -1.930 -12.031 1.00 95.31 99 TYR A C 1
ATOM 818 O O . TYR A 1 99 ? 5.267 -1.785 -10.815 1.00 95.31 99 TYR A O 1
ATOM 826 N N . MET A 1 100 ? 4.653 -1.167 -12.876 1.00 93.94 100 MET A N 1
ATOM 827 C CA . MET A 1 100 ? 3.701 -0.156 -12.390 1.00 93.94 100 MET A CA 1
ATOM 828 C C . MET A 1 100 ? 2.426 -0.786 -11.839 1.00 93.94 100 MET A C 1
ATOM 830 O O . MET A 1 100 ? 1.811 -0.215 -10.943 1.00 93.94 100 MET A O 1
ATOM 834 N N . GLY A 1 101 ? 2.022 -1.942 -12.372 1.00 93.31 101 GLY A N 1
ATOM 835 C CA . GLY A 1 101 ? 0.916 -2.727 -11.834 1.00 93.31 101 GLY A CA 1
ATOM 836 C C . GLY A 1 101 ? 1.252 -3.353 -10.487 1.00 93.31 101 GLY A C 1
ATOM 837 O O . GLY A 1 101 ? 0.375 -3.430 -9.646 1.00 93.31 101 GLY A O 1
ATOM 838 N N . TRP A 1 102 ? 2.507 -3.741 -10.254 1.00 92.56 102 TRP A N 1
ATOM 839 C CA . TRP A 1 102 ? 2.959 -4.243 -8.955 1.00 92.56 102 TRP A CA 1
ATOM 840 C C . TRP A 1 102 ? 3.166 -3.116 -7.926 1.00 92.56 102 TRP A C 1
ATOM 842 O O . TRP A 1 102 ? 3.026 -3.336 -6.728 1.00 92.56 102 TRP A O 1
ATOM 852 N N . LEU A 1 103 ? 3.479 -1.896 -8.373 1.00 91.94 103 LEU A N 1
ATOM 853 C CA . LEU A 1 103 ? 3.546 -0.724 -7.494 1.00 91.94 103 LEU A CA 1
ATOM 854 C C . LEU A 1 103 ? 2.161 -0.273 -6.990 1.00 91.94 103 LEU A C 1
ATOM 856 O O . LEU A 1 103 ? 2.081 0.344 -5.927 1.00 91.94 103 LEU A O 1
ATOM 860 N N . LYS A 1 104 ? 1.106 -0.519 -7.773 1.00 81.44 104 LYS A N 1
ATOM 861 C CA . LYS A 1 104 ? -0.278 -0.159 -7.442 1.00 81.44 104 LYS A CA 1
ATOM 862 C C . LYS A 1 104 ? -0.976 -1.232 -6.620 1.00 81.44 104 LYS A C 1
ATOM 864 O O . LYS A 1 104 ? -1.766 -0.817 -5.74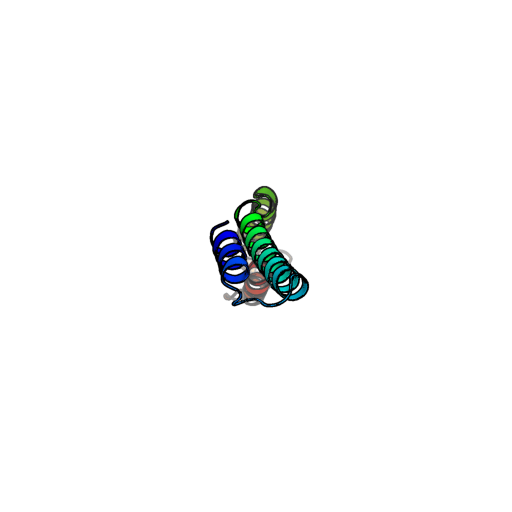6 1.00 81.44 104 LYS A O 1
#

Organism: Biomphalaria glabrata (NCBI:txid6526)

pLDDT: mean 92.61, std 4.56, range [76.44, 97.38]

Secondary structure (DSSP, 8-state):
-HHHHHHHHHHHTTSS--HHHHHHHHHHHHHHHHHHHHHHHHHHSPPPHHHHHHHHHHHHHHHHHHHHHTSPP-GGG--TT-----SS-HHHHHHHHHHHHHH-

Foldseek 3Di:
DVVLVVLVVCVVVCVPVDPVSSVVVVVVVVVVVVVVVVVVCCVVDDDPPVVLVVLVCVLVVVVVCCVVVVAQDDCVVVDPPRNDDPVDPVVVVVVVCVSVVVSD

Mean predicted aligned error: 6.57 Å

Sequence (104 aa):
MWANQVLVTARREGRIQTDFGLRMVIECLADFRDKCSVCFVYDWITVPLVYTQVVTFATYSYFAVALLGQQYLDPSQKHPGYTRDFYFPGFTILQFLFYMGWLK

Solvent-accessible surface area (backbone atoms only — not comparable to full-atom values): 6217 Å² total; per-residue (Å²): 110,70,67,57,54,51,54,54,49,38,39,76,72,54,77,42,85,44,73,66,60,52,48,54,54,52,51,54,52,48,55,52,49,50,54,53,48,51,55,48,46,56,69,72,58,60,78,62,65,67,60,62,47,52,55,50,50,54,56,49,50,51,50,58,50,44,65,67,73,67,56,75,52,69,45,90,75,64,49,89,94,32,79,70,69,75,92,63,64,61,67,61,50,52,49,46,51,50,56,57,54,71,73,104